Protein AF-U5VPT9-F1 (afdb_monomer_lite)

Radius of gyration: 15.49 Å; chains: 1; bounding box: 32×21×40 Å

Sequence (88 aa):
MRLAMKVGSEYRIEAITGRHWTAFAVANGLDPKRTIARVDELAGRLPEAFREVGGSAAVAGIGSDLPERLADRVLQHTKRCREALANA

Secondary structure (DSSP, 8-state):
-EEEEEETTEEEGGG--HHHHHHHHHHTT--HHHHHHHHHHHHHHHHHHHHHHHTSHHHHTT--SHHHHHHHHHHHHHHHHHHHHH--

Structure (mmCIF, N/CA/C/O backbone):
data_AF-U5VPT9-F1
#
_entry.id   AF-U5VPT9-F1
#
loop_
_atom_site.group_PDB
_atom_site.id
_atom_site.type_symbol
_atom_site.label_atom_id
_atom_site.label_alt_id
_atom_site.label_comp_id
_atom_site.label_asym_id
_atom_site.label_entity_id
_atom_site.label_seq_id
_atom_site.pdbx_PDB_ins_code
_atom_site.Cartn_x
_atom_site.Cartn_y
_atom_site.Cartn_z
_atom_site.occupancy
_atom_site.B_iso_or_equiv
_atom_site.auth_seq_id
_atom_site.auth_comp_id
_atom_site.auth_asym_id
_atom_site.auth_atom_id
_atom_site.pdbx_PDB_model_num
ATOM 1 N N . MET A 1 1 ? -11.198 6.962 -7.405 1.00 81.94 1 MET A N 1
ATOM 2 C CA . MET A 1 1 ? -11.348 5.609 -8.021 1.00 81.94 1 MET A CA 1
ATOM 3 C C . MET A 1 1 ? -12.058 4.708 -7.018 1.00 81.94 1 MET A C 1
ATOM 5 O O . MET A 1 1 ? -11.892 4.936 -5.827 1.00 81.94 1 MET A O 1
ATOM 9 N N . ARG A 1 2 ? -12.839 3.705 -7.441 1.00 93.56 2 ARG A N 1
ATOM 10 C CA . ARG A 1 2 ? -13.545 2.809 -6.501 1.00 93.56 2 ARG A CA 1
ATOM 11 C C . ARG A 1 2 ? -13.041 1.375 -6.610 1.00 93.56 2 ARG A C 1
ATOM 13 O O . ARG A 1 2 ? -12.840 0.882 -7.714 1.00 93.56 2 ARG A O 1
ATOM 20 N N . LEU A 1 3 ? -12.856 0.729 -5.463 1.00 94.69 3 LEU A N 1
ATOM 21 C CA . LEU A 1 3 ? -12.562 -0.696 -5.371 1.00 94.69 3 LEU A CA 1
ATOM 22 C C . LEU A 1 3 ? -13.818 -1.525 -5.646 1.00 94.69 3 LEU A C 1
ATOM 24 O O . LEU A 1 3 ? -14.932 -1.098 -5.339 1.00 94.69 3 LEU A O 1
ATOM 28 N N . ALA A 1 4 ? -13.623 -2.737 -6.167 1.00 96.25 4 ALA A N 1
ATOM 29 C CA . ALA A 1 4 ? -14.695 -3.723 -6.295 1.00 96.25 4 ALA A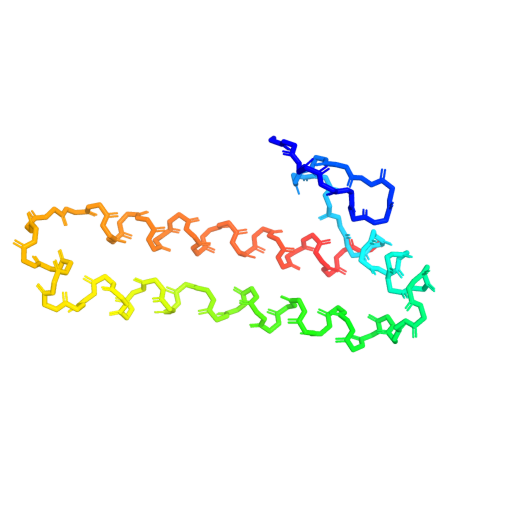 CA 1
ATOM 30 C C . ALA A 1 4 ? -15.197 -4.198 -4.918 1.00 96.25 4 ALA A C 1
ATOM 32 O O . ALA A 1 4 ? -16.392 -4.400 -4.721 1.00 96.25 4 ALA A O 1
ATOM 33 N N . MET A 1 5 ? -14.287 -4.318 -3.946 1.00 95.50 5 MET A N 1
ATOM 34 C CA . MET A 1 5 ? -14.591 -4.661 -2.557 1.00 95.50 5 MET A CA 1
ATOM 35 C C . MET A 1 5 ? -14.165 -3.528 -1.627 1.00 95.50 5 MET A C 1
ATOM 37 O O . MET A 1 5 ? -13.110 -2.925 -1.816 1.00 95.50 5 MET A O 1
ATOM 41 N N . LYS A 1 6 ? -14.982 -3.248 -0.610 1.00 95.06 6 LYS A N 1
ATOM 42 C CA . LYS A 1 6 ? -14.648 -2.247 0.407 1.00 95.06 6 LYS A CA 1
ATOM 43 C C . LYS A 1 6 ? -13.541 -2.736 1.339 1.00 95.06 6 LYS A C 1
ATOM 45 O O . LYS A 1 6 ? -13.452 -3.927 1.634 1.00 95.06 6 LYS A O 1
ATOM 50 N N . VAL A 1 7 ? -12.785 -1.791 1.886 1.00 95.94 7 VAL A N 1
ATOM 51 C CA . VAL A 1 7 ? -11.919 -2.003 3.051 1.00 95.94 7 VAL A CA 1
ATOM 52 C C . VAL A 1 7 ? -12.603 -1.336 4.239 1.00 95.94 7 VAL A C 1
ATOM 54 O O . VAL A 1 7 ? -12.848 -0.129 4.229 1.00 95.94 7 VAL A O 1
ATOM 57 N N . GLY A 1 8 ? -12.999 -2.125 5.239 1.00 94.69 8 GLY A N 1
ATOM 58 C CA . GLY A 1 8 ? -13.832 -1.646 6.343 1.00 94.69 8 GLY A CA 1
ATOM 59 C C . GLY A 1 8 ? -15.184 -1.125 5.836 1.00 94.69 8 GLY A C 1
ATOM 60 O O . GLY A 1 8 ? -16.044 -1.903 5.415 1.00 94.69 8 GLY A O 1
ATOM 61 N N . SER A 1 9 ? -15.374 0.195 5.866 1.00 94.00 9 SER A N 1
ATOM 62 C CA . SER A 1 9 ? -16.579 0.887 5.385 1.00 94.00 9 SER A CA 1
ATOM 63 C C . SER A 1 9 ? -16.387 1.671 4.078 1.00 94.00 9 SER A C 1
ATOM 65 O O . SER A 1 9 ? -17.360 2.233 3.582 1.00 94.00 9 SER A O 1
ATOM 67 N N . GLU A 1 10 ? -15.181 1.708 3.500 1.00 96.81 10 GLU A N 1
ATOM 68 C CA . GLU A 1 10 ? -14.848 2.614 2.391 1.00 96.81 10 GLU A CA 1
ATOM 69 C C . GLU A 1 10 ? -14.530 1.866 1.083 1.00 96.81 10 GLU A C 1
ATOM 71 O O . GLU A 1 10 ? -13.866 0.830 1.073 1.00 96.81 10 GLU A O 1
ATOM 76 N N . TYR A 1 11 ? -15.009 2.420 -0.035 1.00 97.19 11 TYR A N 1
ATOM 77 C CA . TYR A 1 11 ? -14.771 1.935 -1.401 1.00 97.19 11 TYR A CA 1
ATOM 78 C C . TYR A 1 11 ? -13.781 2.809 -2.177 1.00 97.19 11 TYR A C 1
ATOM 80 O O . TYR A 1 11 ? -13.167 2.342 -3.137 1.00 97.19 11 TYR A O 1
ATOM 88 N N . ARG A 1 12 ? -13.688 4.098 -1.848 1.00 95.00 12 ARG A N 1
ATOM 89 C CA . ARG A 1 12 ? -12.862 5.076 -2.557 1.00 95.00 12 ARG A CA 1
ATOM 90 C C . ARG A 1 12 ? -11.419 4.927 -2.117 1.00 95.00 12 ARG A C 1
ATOM 92 O O . ARG A 1 12 ? -11.108 5.175 -0.957 1.00 95.00 12 ARG A O 1
ATOM 99 N N . ILE A 1 13 ? -10.544 4.572 -3.051 1.00 90.50 13 ILE A N 1
ATOM 100 C CA . ILE A 1 13 ? -9.123 4.302 -2.776 1.00 90.50 13 ILE A CA 1
ATOM 101 C C . ILE A 1 13 ? -8.471 5.485 -2.056 1.00 90.50 13 ILE A C 1
ATOM 103 O O . ILE A 1 13 ? -7.774 5.311 -1.064 1.00 90.50 13 ILE A O 1
ATOM 107 N N . GLU A 1 14 ? -8.749 6.697 -2.526 1.00 91.25 14 GLU A N 1
ATOM 108 C CA . GLU A 1 14 ? -8.224 7.945 -1.979 1.00 91.25 14 GLU A CA 1
ATOM 109 C C . GLU A 1 14 ? -8.677 8.271 -0.546 1.00 91.25 14 GLU A C 1
ATOM 111 O O . GLU A 1 14 ? -8.044 9.099 0.101 1.00 91.25 14 GLU A O 1
ATOM 116 N N . ALA A 1 15 ? -9.744 7.638 -0.051 1.00 94.12 15 ALA A N 1
ATOM 117 C CA . ALA A 1 15 ? -10.291 7.876 1.285 1.00 94.12 15 ALA A CA 1
ATOM 118 C C . ALA A 1 15 ? -9.931 6.767 2.292 1.00 94.12 15 ALA A C 1
ATOM 120 O O . ALA A 1 15 ? -10.287 6.863 3.469 1.00 94.12 15 ALA A O 1
ATOM 121 N N . ILE A 1 16 ? -9.229 5.713 1.861 1.00 95.38 16 ILE A N 1
ATOM 122 C CA . ILE A 1 16 ? -8.829 4.612 2.740 1.00 95.38 16 ILE A CA 1
ATOM 123 C C . ILE A 1 16 ? -7.658 5.055 3.622 1.00 95.38 16 ILE A C 1
ATOM 125 O O . ILE A 1 16 ? -6.523 5.178 3.173 1.00 95.38 16 ILE A O 1
ATOM 129 N N . THR A 1 17 ? -7.954 5.251 4.902 1.00 96.00 17 THR A N 1
ATOM 130 C CA . THR A 1 17 ? -6.982 5.475 5.986 1.00 96.00 17 THR A CA 1
ATOM 131 C C . THR A 1 17 ? -6.803 4.254 6.901 1.00 96.00 17 THR A C 1
ATOM 133 O O . THR A 1 17 ? -7.527 3.257 6.774 1.00 96.00 17 THR A O 1
ATOM 136 N N . GLY A 1 18 ? -5.887 4.350 7.872 1.00 96.12 18 GLY A N 1
ATOM 137 C CA . GLY A 1 18 ? -5.596 3.293 8.850 1.00 96.12 18 GLY A CA 1
ATOM 138 C C . GLY A 1 18 ? -6.817 2.760 9.605 1.00 96.12 18 GLY A C 1
ATOM 139 O O . GLY A 1 18 ? -6.953 1.548 9.771 1.00 96.12 18 GLY A O 1
ATOM 140 N N . ARG A 1 19 ? -7.784 3.618 9.957 1.00 96.44 19 ARG A N 1
ATOM 141 C CA . ARG A 1 19 ? -9.018 3.193 10.646 1.00 96.44 19 ARG A CA 1
ATOM 142 C C . ARG A 1 19 ? -9.823 2.148 9.860 1.00 96.44 19 ARG A C 1
ATOM 144 O O . ARG A 1 19 ? -10.440 1.269 10.456 1.00 96.44 19 ARG A O 1
ATOM 151 N N . HIS A 1 20 ? -9.816 2.222 8.527 1.00 97.31 20 HIS A N 1
ATOM 152 C CA . HIS A 1 20 ? -10.560 1.287 7.682 1.00 97.31 20 HIS A CA 1
ATOM 153 C C . HIS A 1 20 ? -9.863 -0.073 7.625 1.00 97.31 20 HIS A C 1
ATOM 155 O O . HIS A 1 20 ? -10.541 -1.098 7.641 1.00 97.31 20 HIS A O 1
ATOM 161 N N . TRP A 1 21 ? -8.526 -0.086 7.628 1.00 97.06 21 TRP A N 1
ATOM 162 C CA . TRP A 1 21 ? -7.732 -1.310 7.749 1.00 97.06 21 TRP A CA 1
ATOM 163 C C . TRP A 1 21 ? -7.889 -1.961 9.124 1.00 97.06 21 TRP A C 1
ATOM 165 O O . TRP A 1 21 ? -8.050 -3.177 9.195 1.00 97.06 21 TRP A O 1
ATOM 175 N N . THR A 1 22 ? -7.948 -1.171 10.200 1.00 97.06 22 THR A N 1
ATOM 176 C CA . THR A 1 22 ? -8.290 -1.668 11.543 1.00 97.06 22 THR A CA 1
ATOM 177 C C . THR A 1 22 ? -9.677 -2.301 11.562 1.00 97.06 22 THR A C 1
ATOM 179 O O . THR A 1 22 ? -9.826 -3.440 11.998 1.00 97.06 22 THR A O 1
ATOM 182 N N . ALA A 1 23 ? -10.693 -1.597 11.054 1.00 97.06 23 ALA A N 1
ATOM 183 C CA . ALA A 1 23 ? -12.060 -2.112 11.001 1.00 97.06 23 ALA A CA 1
ATOM 184 C C . ALA A 1 23 ? -12.159 -3.388 10.149 1.00 97.06 23 ALA A C 1
ATOM 186 O O . ALA A 1 23 ? -12.835 -4.339 10.534 1.00 97.06 23 ALA A O 1
ATOM 187 N N . PHE A 1 24 ? -11.452 -3.429 9.016 1.00 97.31 24 PHE A N 1
ATOM 188 C CA . PHE A 1 24 ? -11.341 -4.620 8.181 1.00 97.31 24 PHE A CA 1
ATOM 189 C C . PHE A 1 24 ? -10.714 -5.791 8.944 1.00 97.31 24 PHE A C 1
ATOM 191 O O . PHE A 1 24 ? -11.263 -6.890 8.910 1.00 97.31 24 PHE A O 1
ATOM 198 N N . ALA A 1 25 ? -9.602 -5.567 9.649 1.00 97.81 25 ALA A N 1
ATOM 199 C CA . ALA A 1 25 ? -8.922 -6.613 10.403 1.00 97.81 25 ALA A CA 1
ATOM 200 C C . ALA A 1 25 ? -9.838 -7.213 11.478 1.00 97.81 25 ALA A C 1
ATOM 202 O O . ALA A 1 25 ? -10.040 -8.425 11.498 1.00 97.81 25 ALA A O 1
ATOM 203 N N . VAL A 1 26 ? -10.478 -6.363 12.289 1.00 98.00 26 VAL A N 1
ATOM 204 C CA . VAL A 1 26 ? -11.414 -6.794 13.341 1.00 98.00 26 VAL A CA 1
ATOM 205 C C . VAL A 1 26 ? -12.573 -7.603 12.759 1.00 98.00 26 VAL A C 1
ATOM 207 O O . VAL A 1 26 ? -12.866 -8.690 13.250 1.00 98.00 26 VAL A O 1
ATOM 210 N N . ALA A 1 27 ? -13.202 -7.117 11.685 1.00 97.75 27 ALA A N 1
ATOM 211 C CA . ALA A 1 27 ? -14.341 -7.794 11.062 1.00 97.75 27 ALA A CA 1
ATOM 212 C C . ALA A 1 27 ? -13.996 -9.180 10.487 1.00 97.75 27 ALA A C 1
ATOM 214 O O . ALA A 1 27 ? -14.889 -10.006 10.321 1.00 97.75 27 ALA A O 1
ATOM 215 N N . ASN A 1 28 ? -12.720 -9.435 10.190 1.00 97.38 28 ASN A N 1
ATOM 216 C CA . ASN A 1 28 ? -12.236 -10.701 9.640 1.00 97.38 28 ASN A CA 1
ATOM 217 C C . ASN A 1 28 ? -11.441 -11.535 10.663 1.00 97.38 28 ASN A C 1
ATOM 219 O O . ASN A 1 28 ? -10.791 -12.504 10.278 1.00 97.38 28 ASN A O 1
ATOM 223 N N . GLY A 1 29 ? -11.461 -11.172 11.953 1.00 97.94 29 GLY A N 1
ATOM 224 C CA . GLY A 1 29 ? -10.749 -11.908 13.006 1.00 97.94 29 GLY A CA 1
ATOM 225 C C . GLY A 1 29 ? -9.218 -11.850 12.897 1.00 97.94 29 GLY A C 1
ATOM 226 O O . GLY A 1 29 ? -8.532 -12.745 13.384 1.00 97.94 29 GLY A O 1
ATOM 227 N N . LEU A 1 30 ? -8.675 -10.822 12.241 1.00 98.25 30 LEU A N 1
ATOM 228 C CA . LEU A 1 30 ? -7.238 -10.593 12.087 1.00 98.25 30 LEU A CA 1
ATOM 229 C C . LEU A 1 30 ? -6.718 -9.636 13.164 1.00 98.25 30 LEU A C 1
ATOM 231 O O . LEU A 1 30 ? -7.436 -8.748 13.622 1.00 98.25 30 LEU A O 1
ATOM 235 N N . ASP A 1 31 ? -5.433 -9.753 13.506 1.00 98.12 31 ASP A N 1
ATOM 236 C CA . ASP A 1 31 ? -4.774 -8.775 14.376 1.00 98.12 31 ASP A CA 1
ATOM 237 C C . ASP A 1 31 ? -4.615 -7.420 13.648 1.00 98.12 31 ASP A C 1
ATOM 239 O O . ASP A 1 31 ? -3.970 -7.366 12.589 1.00 98.12 31 ASP A O 1
ATOM 243 N N . PRO A 1 32 ? -5.168 -6.309 14.178 1.00 96.81 32 PRO A N 1
ATOM 244 C CA . PRO A 1 32 ? -5.122 -5.019 13.493 1.00 96.81 32 PRO A CA 1
ATOM 245 C C . PRO A 1 32 ? -3.711 -4.462 13.314 1.00 96.81 32 PRO A C 1
ATOM 247 O O . PRO A 1 32 ? -3.390 -3.935 12.249 1.00 96.81 32 PRO A O 1
ATOM 250 N N . LYS A 1 33 ? -2.844 -4.607 14.325 1.00 96.06 33 LYS A N 1
ATOM 251 C CA . LYS A 1 33 ? -1.476 -4.068 14.283 1.00 96.06 33 LYS A CA 1
ATOM 252 C C . LYS A 1 33 ? -0.641 -4.788 13.231 1.00 96.06 33 LYS A C 1
ATOM 254 O O . LYS A 1 33 ? 0.010 -4.141 12.415 1.00 96.06 33 LYS A O 1
ATOM 259 N N . ARG A 1 34 ? -0.708 -6.119 13.199 1.00 97.75 34 ARG A N 1
ATOM 260 C CA . ARG A 1 34 ? -0.046 -6.964 12.203 1.00 97.75 34 ARG A CA 1
ATOM 261 C C . ARG A 1 34 ? -0.589 -6.707 10.804 1.00 97.75 34 ARG A C 1
ATOM 263 O O . ARG A 1 34 ? 0.192 -6.682 9.858 1.00 97.75 34 ARG A O 1
ATOM 270 N N . THR A 1 35 ? -1.897 -6.488 10.668 1.00 97.19 35 THR A N 1
ATOM 271 C CA . THR A 1 35 ? -2.514 -6.148 9.379 1.00 97.19 35 THR A CA 1
ATOM 272 C C . THR A 1 35 ? -1.975 -4.820 8.853 1.00 97.19 35 THR A C 1
ATOM 274 O O . THR A 1 35 ? -1.490 -4.771 7.726 1.00 97.19 35 THR A O 1
ATOM 277 N N . ILE A 1 36 ? -1.979 -3.765 9.673 1.00 96.56 36 ILE A N 1
ATOM 278 C CA . ILE A 1 36 ? -1.438 -2.454 9.286 1.00 96.56 36 ILE A CA 1
ATOM 279 C C . ILE A 1 36 ? 0.051 -2.553 8.946 1.00 96.56 36 ILE A C 1
ATOM 281 O O . ILE A 1 36 ? 0.460 -2.085 7.887 1.00 96.56 36 ILE A O 1
ATOM 285 N N . ALA A 1 37 ? 0.848 -3.210 9.793 1.00 96.69 37 ALA A N 1
ATOM 286 C CA . ALA A 1 37 ? 2.277 -3.391 9.548 1.00 96.69 37 ALA A CA 1
ATOM 287 C C . ALA A 1 37 ? 2.538 -4.111 8.217 1.00 96.69 37 ALA A C 1
ATOM 28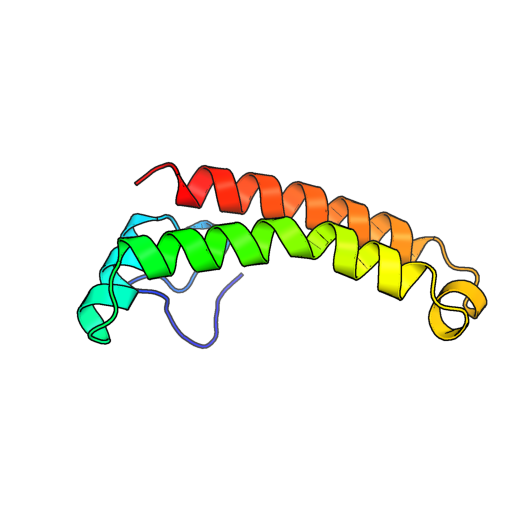9 O O . ALA A 1 37 ? 3.415 -3.716 7.453 1.00 96.69 37 ALA A O 1
ATOM 290 N N . ARG A 1 38 ? 1.734 -5.133 7.897 1.00 97.50 38 ARG A N 1
ATOM 291 C CA . ARG A 1 38 ? 1.848 -5.860 6.631 1.00 97.50 38 ARG A CA 1
ATOM 292 C C . ARG A 1 38 ? 1.476 -4.997 5.424 1.00 97.50 38 ARG A C 1
ATOM 294 O O . ARG A 1 38 ? 2.131 -5.100 4.390 1.00 97.50 38 ARG A O 1
ATOM 301 N N . VAL A 1 39 ? 0.438 -4.168 5.535 1.00 96.25 39 VAL A N 1
ATOM 302 C CA . VAL A 1 39 ? 0.055 -3.228 4.469 1.00 96.25 39 VAL A CA 1
ATOM 303 C C . VAL A 1 39 ? 1.161 -2.193 4.242 1.00 96.25 39 VAL A C 1
ATOM 305 O O . VAL A 1 39 ? 1.510 -1.941 3.089 1.00 96.25 39 VAL A O 1
ATOM 308 N N . ASP A 1 40 ? 1.756 -1.651 5.310 1.00 96.75 40 ASP A N 1
ATOM 309 C CA . ASP A 1 40 ? 2.883 -0.711 5.214 1.00 96.75 40 ASP A CA 1
ATOM 310 C C . ASP A 1 40 ? 4.109 -1.350 4.545 1.00 96.75 40 ASP A C 1
ATOM 312 O O . ASP A 1 40 ? 4.694 -0.774 3.627 1.00 96.75 40 ASP A O 1
ATOM 316 N N . GLU A 1 41 ? 4.453 -2.578 4.945 1.00 97.12 41 GLU A N 1
ATOM 317 C CA . GLU A 1 41 ? 5.560 -3.340 4.360 1.00 97.12 41 GLU A CA 1
ATOM 318 C C . GLU A 1 41 ? 5.360 -3.557 2.851 1.00 97.12 41 GLU A C 1
ATOM 320 O O . GLU A 1 41 ? 6.267 -3.313 2.053 1.00 97.12 41 GLU A O 1
ATOM 325 N N . LEU A 1 42 ? 4.160 -3.980 2.436 1.00 96.31 42 LEU A N 1
ATOM 326 C CA . LEU A 1 42 ? 3.833 -4.171 1.022 1.00 96.31 42 LEU A CA 1
ATOM 327 C C . LEU A 1 42 ? 3.910 -2.853 0.245 1.00 96.31 42 LEU A C 1
ATOM 329 O O . LEU A 1 42 ? 4.499 -2.817 -0.837 1.00 96.31 42 LEU A O 1
ATOM 333 N N . ALA A 1 43 ? 3.376 -1.766 0.806 1.00 95.62 43 ALA A N 1
ATOM 334 C CA . ALA A 1 43 ? 3.453 -0.444 0.193 1.00 95.62 43 ALA A CA 1
ATOM 335 C C . ALA A 1 43 ? 4.905 0.032 0.023 1.00 95.62 43 ALA A C 1
ATOM 337 O O . ALA A 1 43 ? 5.237 0.635 -0.998 1.00 95.62 43 ALA A O 1
ATOM 338 N N . GLY A 1 44 ? 5.781 -0.271 0.986 1.00 95.81 44 GLY A N 1
ATOM 339 C CA . GLY A 1 44 ? 7.207 0.051 0.925 1.00 95.81 44 GLY A CA 1
ATOM 340 C C . GLY A 1 44 ? 7.975 -0.716 -0.156 1.00 95.81 44 GLY A C 1
ATOM 341 O O . GLY A 1 44 ? 8.914 -0.173 -0.731 1.00 95.81 44 GLY A O 1
ATOM 342 N N . ARG A 1 45 ? 7.559 -1.947 -0.476 1.00 97.06 45 ARG A N 1
ATOM 343 C CA . ARG A 1 45 ? 8.214 -2.804 -1.483 1.00 97.06 45 ARG A CA 1
ATOM 344 C C . ARG A 1 45 ? 7.819 -2.485 -2.925 1.00 97.06 45 ARG A C 1
ATOM 346 O O . ARG A 1 45 ? 8.584 -2.778 -3.840 1.00 97.06 45 ARG A O 1
ATOM 353 N N . LEU A 1 46 ? 6.638 -1.902 -3.135 1.00 95.88 46 LEU A N 1
ATOM 354 C CA . LEU A 1 46 ? 6.085 -1.652 -4.470 1.00 95.88 46 LEU A CA 1
ATOM 355 C C . LEU A 1 46 ? 7.009 -0.838 -5.395 1.00 95.88 46 LEU A C 1
ATOM 357 O O . LEU A 1 46 ? 7.200 -1.277 -6.525 1.00 95.88 46 LEU A O 1
ATOM 361 N N . PRO A 1 47 ? 7.610 0.297 -4.982 1.00 95.69 47 PRO A N 1
ATOM 362 C CA . PRO A 1 47 ? 8.420 1.099 -5.899 1.00 95.69 47 PRO A CA 1
ATOM 363 C C . PRO A 1 47 ? 9.610 0.325 -6.465 1.00 95.69 47 PRO A C 1
ATOM 365 O O . PRO A 1 47 ? 9.884 0.410 -7.657 1.00 95.69 47 PRO A O 1
ATOM 368 N N . GLU A 1 48 ? 10.281 -0.463 -5.624 1.00 95.56 48 GLU A N 1
ATOM 369 C CA . GLU A 1 48 ? 11.445 -1.236 -6.052 1.00 95.56 48 GLU A CA 1
ATOM 370 C C . GLU A 1 48 ? 11.056 -2.413 -6.942 1.00 95.56 48 GLU A C 1
ATOM 372 O O . GLU A 1 48 ? 11.672 -2.613 -7.981 1.00 95.56 48 GLU A O 1
ATOM 377 N N . ALA A 1 49 ? 9.962 -3.108 -6.622 1.00 96.88 49 ALA A N 1
ATOM 378 C CA . ALA A 1 49 ? 9.440 -4.166 -7.482 1.00 96.88 49 ALA A CA 1
ATOM 379 C C . ALA A 1 49 ? 9.118 -3.656 -8.902 1.00 96.88 49 ALA A C 1
ATOM 381 O O . ALA A 1 49 ? 9.350 -4.356 -9.885 1.00 96.88 49 ALA A O 1
ATOM 382 N N . PHE A 1 50 ? 8.617 -2.422 -9.033 1.00 96.31 50 PHE A N 1
ATOM 383 C CA . PHE A 1 50 ? 8.381 -1.810 -10.345 1.00 96.31 50 PHE A CA 1
ATOM 384 C C . PHE A 1 50 ? 9.682 -1.477 -11.083 1.00 96.31 50 PHE A C 1
ATOM 386 O O . PHE A 1 50 ? 9.746 -1.685 -12.294 1.00 96.31 50 PHE A O 1
ATOM 393 N N . ARG A 1 51 ? 10.717 -0.990 -10.385 1.00 95.50 51 ARG A N 1
ATOM 394 C CA . ARG A 1 51 ? 12.033 -0.729 -10.996 1.00 95.50 51 ARG A CA 1
ATOM 395 C C . ARG A 1 51 ? 12.706 -2.011 -11.462 1.00 95.50 51 ARG A C 1
ATOM 397 O O . ARG A 1 51 ? 13.188 -2.057 -12.588 1.00 95.50 51 ARG A O 1
ATOM 404 N N . GLU A 1 52 ? 12.686 -3.045 -10.628 1.00 96.12 52 GLU A N 1
ATOM 405 C CA . GLU A 1 52 ? 13.256 -4.356 -10.938 1.00 96.12 52 GLU A CA 1
ATOM 406 C C . GLU A 1 52 ? 12.630 -4.936 -12.213 1.00 96.12 52 GLU A C 1
ATOM 408 O O . GLU A 1 52 ? 13.333 -5.282 -13.163 1.00 96.12 52 GLU A O 1
ATOM 413 N N . VAL A 1 53 ? 11.294 -4.958 -12.285 1.00 95.75 53 VAL A N 1
ATOM 414 C CA . VAL A 1 53 ? 10.579 -5.435 -13.477 1.00 95.75 53 VAL A CA 1
ATOM 415 C C . VAL A 1 53 ? 10.828 -4.520 -14.679 1.00 95.75 53 VAL A C 1
ATOM 417 O O . VAL A 1 53 ? 11.021 -5.016 -15.791 1.00 95.75 53 VAL A O 1
ATOM 420 N N . GLY A 1 54 ? 10.875 -3.202 -14.471 1.00 94.56 54 GLY A N 1
ATOM 421 C CA . GLY A 1 54 ? 11.171 -2.216 -15.511 1.00 94.56 54 GLY A CA 1
ATOM 422 C C . GLY A 1 54 ? 12.552 -2.388 -16.151 1.00 94.56 54 GLY A C 1
ATOM 423 O O . GLY A 1 54 ? 12.688 -2.201 -17.357 1.00 94.56 54 GLY A O 1
ATOM 424 N N . GLY A 1 55 ? 13.552 -2.796 -15.365 1.00 92.69 55 GLY A N 1
ATOM 425 C CA . GLY A 1 55 ? 14.916 -3.074 -15.826 1.00 92.69 55 GLY A CA 1
ATOM 426 C C . GLY A 1 55 ? 15.105 -4.450 -16.471 1.00 92.69 55 GLY A C 1
ATOM 427 O O . GLY A 1 55 ? 16.169 -4.724 -17.026 1.00 92.69 55 GLY A O 1
ATOM 428 N N . SER A 1 56 ? 14.099 -5.327 -16.419 1.00 95.69 56 SER A N 1
ATOM 429 C CA . SER A 1 56 ? 14.178 -6.638 -17.067 1.00 95.69 56 SER A CA 1
ATOM 430 C C . SER A 1 56 ? 14.320 -6.496 -18.585 1.00 95.69 56 SER A C 1
ATOM 432 O O . SER A 1 56 ? 13.709 -5.619 -19.194 1.00 95.69 56 SER A O 1
ATOM 434 N N . ALA A 1 57 ? 15.078 -7.390 -19.227 1.00 93.56 57 ALA A N 1
ATOM 435 C CA . ALA A 1 57 ? 15.327 -7.326 -20.673 1.00 93.56 57 ALA A CA 1
ATOM 436 C C . ALA A 1 57 ? 14.032 -7.310 -21.510 1.00 93.56 57 ALA A C 1
ATOM 438 O O . ALA A 1 57 ? 13.964 -6.631 -22.532 1.00 93.56 57 ALA A O 1
ATOM 439 N N . ALA A 1 58 ? 12.991 -8.012 -21.049 1.00 94.69 58 ALA A N 1
ATOM 440 C CA . ALA A 1 58 ? 11.687 -8.046 -21.704 1.00 94.69 58 ALA A CA 1
ATOM 441 C C . ALA A 1 58 ? 10.989 -6.675 -21.724 1.00 94.69 58 ALA A C 1
ATOM 443 O O . ALA A 1 58 ? 10.299 -6.356 -22.688 1.00 94.69 58 ALA A O 1
ATOM 444 N N . VAL A 1 59 ? 11.168 -5.866 -20.675 1.00 93.69 59 VAL A N 1
ATOM 445 C CA . VAL A 1 59 ? 10.542 -4.543 -20.548 1.00 93.69 59 VAL A CA 1
ATOM 446 C C . VAL A 1 59 ? 11.460 -3.448 -21.087 1.00 93.69 59 VAL A C 1
ATOM 448 O O . VAL A 1 59 ? 11.013 -2.608 -21.864 1.00 93.69 59 VAL A O 1
ATOM 451 N N . ALA A 1 60 ? 12.753 -3.490 -20.762 1.00 90.38 60 ALA A N 1
ATOM 452 C CA . ALA A 1 60 ? 13.749 -2.552 -21.274 1.00 90.38 60 ALA A CA 1
ATOM 453 C C . ALA A 1 60 ? 13.868 -2.615 -22.809 1.00 90.38 60 ALA A C 1
ATOM 455 O O . ALA A 1 60 ? 14.026 -1.583 -23.460 1.00 90.38 60 ALA A O 1
ATOM 456 N N . GLY A 1 61 ? 13.706 -3.805 -23.401 1.00 92.00 61 GLY A N 1
ATOM 457 C CA . GLY A 1 61 ? 13.704 -4.010 -24.852 1.00 92.00 61 GLY A CA 1
ATOM 458 C C . GLY A 1 61 ? 12.569 -3.301 -25.604 1.00 92.00 61 GLY A C 1
ATOM 459 O O . GLY A 1 61 ? 12.649 -3.171 -26.821 1.00 92.00 61 GLY A O 1
ATOM 460 N N . ILE 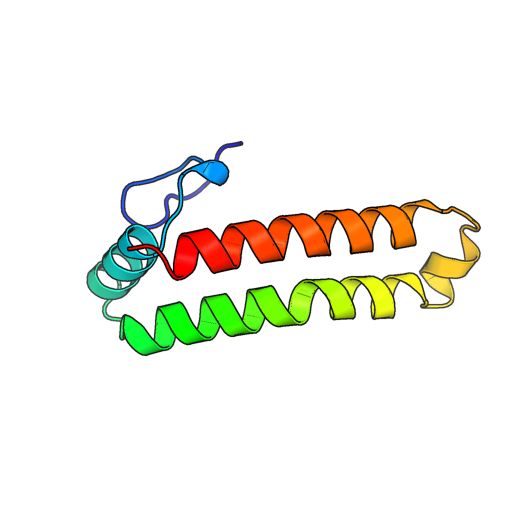A 1 62 ? 11.541 -2.800 -24.903 1.00 94.12 62 ILE A N 1
ATOM 461 C CA . ILE A 1 62 ? 10.472 -1.972 -25.490 1.00 94.12 62 ILE A CA 1
ATOM 462 C C . ILE A 1 62 ? 11.008 -0.580 -25.879 1.00 94.12 62 ILE A C 1
ATOM 464 O O . ILE A 1 62 ? 10.446 0.064 -26.762 1.00 94.12 62 ILE A O 1
ATOM 468 N N . GLY A 1 63 ? 12.088 -0.104 -25.242 1.00 91.81 63 GLY A N 1
ATOM 469 C CA . GLY A 1 63 ? 12.704 1.193 -25.551 1.00 91.81 63 GLY A CA 1
ATOM 470 C C . GLY A 1 63 ? 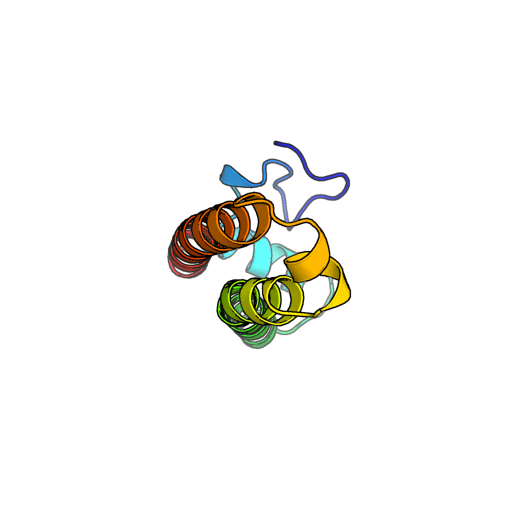11.845 2.411 -25.181 1.00 91.81 63 GLY A C 1
ATOM 471 O O . GLY A 1 63 ? 12.018 3.482 -25.755 1.00 91.81 63 GLY A O 1
ATOM 472 N N . SER A 1 64 ? 10.899 2.252 -24.250 1.00 94.88 64 SER A N 1
ATOM 473 C CA . SER A 1 64 ? 10.004 3.313 -23.770 1.00 94.88 64 SER A CA 1
ATOM 474 C C . SER A 1 64 ? 10.430 3.832 -22.393 1.00 94.88 64 SER A C 1
ATOM 476 O O . SER A 1 64 ? 10.904 3.065 -21.560 1.00 94.88 64 SER A O 1
ATOM 478 N N . ASP A 1 65 ? 10.174 5.116 -22.125 1.00 94.12 65 ASP A N 1
ATOM 479 C CA . ASP A 1 65 ? 10.319 5.770 -20.813 1.00 94.12 65 ASP A CA 1
ATOM 480 C C . ASP A 1 65 ? 9.186 5.424 -19.820 1.00 94.12 65 ASP A C 1
ATOM 482 O O . ASP A 1 65 ? 9.213 5.808 -18.646 1.00 94.12 65 ASP A O 1
ATOM 486 N N . LEU A 1 66 ? 8.155 4.706 -20.278 1.00 94.25 66 LEU A N 1
ATOM 487 C CA . LEU A 1 66 ? 6.967 4.388 -19.492 1.00 94.25 66 LEU A CA 1
ATOM 488 C C . LEU A 1 66 ? 7.270 3.627 -18.186 1.00 94.25 66 LEU A C 1
ATOM 490 O O . LEU A 1 66 ? 6.654 3.981 -17.177 1.00 94.25 66 LEU A O 1
ATOM 494 N N . PRO A 1 67 ? 8.174 2.624 -18.143 1.00 94.75 67 PRO A N 1
ATOM 495 C CA . PRO A 1 67 ? 8.470 1.894 -16.911 1.00 94.75 67 PRO A CA 1
ATOM 496 C C . PRO A 1 67 ? 9.028 2.793 -15.801 1.00 94.75 67 PRO A C 1
ATOM 498 O O . PRO A 1 67 ? 8.581 2.698 -14.659 1.00 94.75 67 PRO A O 1
ATOM 501 N N . GLU A 1 68 ? 9.935 3.713 -16.140 1.00 94.19 68 GLU A N 1
ATOM 502 C CA . GLU A 1 68 ? 10.518 4.667 -15.189 1.00 94.19 68 GLU A CA 1
ATOM 503 C C . GLU A 1 68 ? 9.449 5.632 -14.661 1.00 94.19 68 GLU A C 1
ATOM 505 O O . GLU A 1 68 ? 9.231 5.742 -13.452 1.00 94.19 68 GLU A O 1
ATOM 510 N N . ARG A 1 69 ? 8.667 6.232 -15.567 1.00 96.12 69 ARG A N 1
ATOM 511 C CA . ARG A 1 69 ? 7.555 7.123 -15.197 1.00 96.12 69 ARG A CA 1
ATOM 512 C C . ARG A 1 69 ? 6.501 6.426 -14.339 1.00 96.12 69 ARG A C 1
ATOM 514 O O . ARG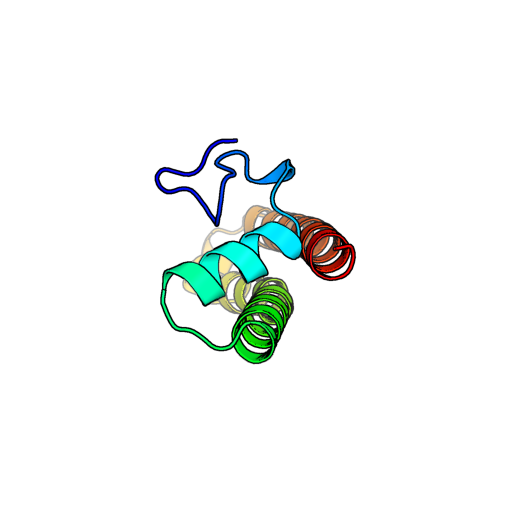 A 1 69 ? 5.870 7.062 -13.488 1.00 96.12 69 ARG A O 1
ATOM 521 N N . LEU A 1 70 ? 6.261 5.138 -14.575 1.00 95.56 70 LEU A N 1
ATOM 522 C CA . LEU A 1 70 ? 5.334 4.341 -13.782 1.00 95.56 70 LEU A CA 1
ATOM 523 C C . LEU A 1 70 ? 5.899 4.063 -12.387 1.00 95.56 70 LEU A C 1
ATOM 525 O O . LEU A 1 70 ? 5.173 4.251 -11.411 1.00 95.56 70 LEU A O 1
ATOM 529 N N . ALA A 1 71 ? 7.176 3.690 -12.279 1.00 96.12 71 ALA A N 1
ATOM 530 C CA . ALA A 1 71 ? 7.846 3.490 -10.996 1.00 96.12 71 ALA A CA 1
ATOM 531 C C . ALA A 1 71 ? 7.817 4.765 -10.133 1.00 96.12 71 ALA A C 1
ATOM 533 O O . ALA A 1 71 ? 7.487 4.700 -8.946 1.00 96.12 71 ALA A O 1
ATOM 534 N N . ASP A 1 72 ? 8.044 5.935 -10.732 1.00 96.62 72 ASP A N 1
ATOM 535 C CA . ASP A 1 72 ? 7.955 7.224 -10.038 1.00 96.62 72 ASP A CA 1
ATOM 536 C C . ASP A 1 72 ? 6.538 7.539 -9.556 1.00 96.62 72 ASP A C 1
ATOM 538 O O . ASP A 1 72 ? 6.331 7.959 -8.413 1.00 96.62 72 ASP A O 1
ATOM 542 N N . ARG A 1 73 ? 5.526 7.301 -10.397 1.00 96.94 73 ARG A N 1
ATOM 543 C CA . ARG A 1 73 ? 4.121 7.481 -10.000 1.00 96.94 73 ARG A CA 1
ATOM 544 C C . ARG A 1 73 ? 3.731 6.543 -8.864 1.00 96.94 73 ARG A C 1
ATOM 546 O O . ARG A 1 73 ? 3.042 6.975 -7.938 1.00 96.94 73 ARG A O 1
ATOM 553 N N . VAL A 1 74 ? 4.185 5.292 -8.911 1.00 96.62 74 VAL A N 1
ATO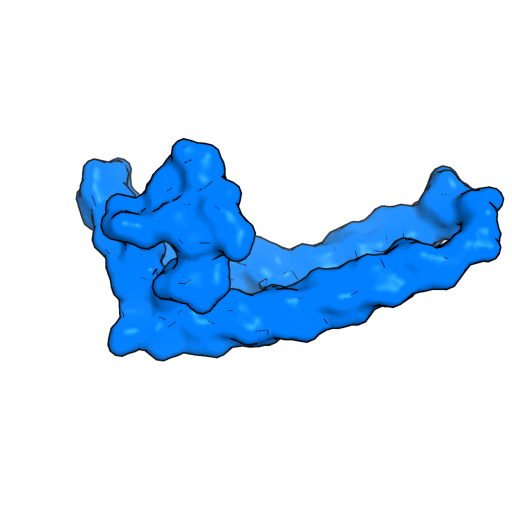M 554 C CA . VAL A 1 74 ? 3.981 4.318 -7.833 1.00 96.62 74 VAL A CA 1
ATOM 555 C C . VAL A 1 74 ? 4.653 4.803 -6.553 1.00 96.62 74 VAL A C 1
ATOM 557 O O . VAL A 1 74 ? 3.996 4.810 -5.518 1.00 96.62 74 VAL A O 1
ATOM 560 N N . LEU A 1 75 ? 5.892 5.301 -6.610 1.00 97.38 75 LEU A N 1
ATOM 561 C CA . LEU A 1 75 ? 6.586 5.866 -5.449 1.00 97.38 75 LEU A CA 1
ATOM 562 C C . LEU A 1 75 ? 5.808 7.017 -4.798 1.00 97.38 75 LEU A C 1
ATOM 564 O O . LEU A 1 75 ? 5.659 7.055 -3.577 1.00 97.38 75 LEU A O 1
ATOM 568 N N . GLN A 1 76 ? 5.306 7.968 -5.587 1.00 96.81 76 GLN A N 1
ATOM 569 C CA . GLN A 1 76 ? 4.527 9.081 -5.035 1.00 96.81 76 GLN A CA 1
ATOM 570 C C . GLN A 1 76 ? 3.189 8.609 -4.458 1.00 96.81 76 GLN A C 1
ATOM 572 O O . GLN A 1 76 ? 2.725 9.117 -3.435 1.00 96.81 76 GLN A O 1
ATOM 577 N N . HIS A 1 77 ? 2.561 7.617 -5.092 1.00 94.94 77 HIS A N 1
ATOM 578 C CA . HIS A 1 77 ? 1.311 7.061 -4.598 1.00 94.94 77 HIS A CA 1
ATOM 579 C C . HIS A 1 77 ? 1.498 6.294 -3.286 1.00 94.94 77 HIS A C 1
ATOM 581 O O . HIS A 1 77 ? 0.725 6.505 -2.353 1.00 94.94 77 HIS A O 1
ATOM 587 N N . THR A 1 78 ? 2.539 5.466 -3.175 1.00 95.75 78 THR A N 1
ATOM 588 C CA . THR A 1 78 ? 2.807 4.688 -1.960 1.00 95.75 78 THR A CA 1
ATOM 589 C C . THR A 1 78 ? 3.132 5.591 -0.779 1.00 95.75 78 THR A C 1
ATOM 591 O O . THR A 1 78 ? 2.612 5.337 0.301 1.00 95.75 78 THR A O 1
ATOM 594 N N . LYS A 1 79 ? 3.881 6.689 -0.966 1.00 95.81 79 LYS A N 1
ATOM 595 C CA . LYS A 1 79 ? 4.105 7.700 0.089 1.00 95.81 79 LYS A CA 1
ATOM 596 C C . LYS A 1 79 ? 2.790 8.212 0.679 1.00 95.81 79 LYS A C 1
ATOM 598 O O . LYS A 1 79 ? 2.567 8.079 1.878 1.00 95.81 79 LYS A O 1
ATOM 603 N N . ARG A 1 80 ? 1.877 8.677 -0.178 1.00 94.31 80 ARG A N 1
ATOM 604 C CA . ARG A 1 80 ? 0.545 9.146 0.241 1.00 94.31 80 ARG A CA 1
ATOM 605 C C . ARG A 1 80 ? -0.262 8.065 0.958 1.00 94.31 80 ARG A C 1
ATOM 607 O O . ARG A 1 80 ? -0.936 8.347 1.943 1.00 94.31 80 ARG A O 1
ATOM 614 N N . CYS A 1 81 ? -0.222 6.827 0.463 1.00 94.44 81 CYS A N 1
ATOM 615 C CA . CYS A 1 81 ? -0.920 5.713 1.102 1.00 94.44 81 CYS A CA 1
ATOM 616 C C . CYS A 1 81 ? -0.355 5.407 2.493 1.00 94.44 81 CYS A C 1
ATOM 618 O O . CYS A 1 81 ? -1.129 5.155 3.410 1.00 94.44 81 CYS A O 1
ATOM 620 N N . ARG A 1 82 ? 0.970 5.458 2.667 1.00 95.25 82 ARG A N 1
ATOM 621 C CA . ARG A 1 82 ? 1.630 5.224 3.960 1.00 95.25 82 ARG A CA 1
ATOM 622 C C . ARG A 1 82 ? 1.335 6.342 4.962 1.00 95.25 82 ARG A C 1
ATOM 624 O O . ARG A 1 82 ? 1.056 6.058 6.121 1.00 95.25 82 ARG A O 1
ATOM 631 N N . GLU A 1 83 ? 1.285 7.594 4.512 1.00 95.19 83 GLU A N 1
ATOM 632 C CA . GLU A 1 83 ? 0.829 8.728 5.332 1.00 95.19 83 GLU A CA 1
ATOM 633 C C . GLU A 1 83 ? -0.630 8.552 5.787 1.00 95.19 83 GLU A C 1
ATOM 635 O O . GLU A 1 83 ? -0.941 8.703 6.967 1.00 95.19 83 GLU A O 1
ATOM 640 N N . ALA A 1 84 ? -1.532 8.172 4.877 1.00 94.06 84 ALA A N 1
ATOM 641 C CA . ALA A 1 84 ? -2.933 7.897 5.208 1.00 94.06 84 ALA A CA 1
ATOM 642 C C . ALA A 1 84 ? -3.108 6.667 6.119 1.00 94.06 84 ALA A C 1
ATOM 644 O O . ALA A 1 84 ? -4.082 6.575 6.866 1.00 94.06 84 ALA A O 1
ATOM 645 N N . LEU A 1 85 ? -2.183 5.709 6.055 1.00 93.56 85 LEU A N 1
ATOM 646 C CA . LEU A 1 85 ? -2.164 4.534 6.920 1.00 93.56 85 LEU A CA 1
ATOM 647 C C . LEU A 1 85 ? -1.730 4.887 8.351 1.00 93.56 85 LEU A C 1
ATOM 649 O O . LEU A 1 85 ? -2.299 4.347 9.297 1.00 93.56 85 LEU A O 1
ATOM 653 N N . ALA A 1 86 ? -0.762 5.797 8.499 1.00 87.94 86 ALA A N 1
ATOM 654 C CA . ALA A 1 86 ? -0.260 6.268 9.790 1.00 87.94 86 ALA A CA 1
ATOM 655 C C . ALA A 1 86 ? -1.237 7.217 10.511 1.00 87.94 86 ALA A C 1
ATOM 657 O O . ALA A 1 86 ? -1.291 7.226 11.739 1.00 87.94 86 ALA A O 1
ATOM 658 N N . ASN A 1 87 ? -2.024 7.985 9.755 1.00 71.12 87 ASN A N 1
ATOM 659 C CA . ASN A 1 87 ? -3.032 8.898 10.289 1.00 71.12 87 ASN A CA 1
ATOM 660 C C . ASN A 1 87 ? -4.380 8.165 10.445 1.00 71.12 87 ASN A C 1
ATOM 662 O O . ASN A 1 87 ? -5.116 7.979 9.471 1.00 71.12 87 ASN A O 1
ATOM 666 N N . ALA A 1 88 ? -4.678 7.707 11.666 1.00 57.44 88 ALA A N 1
ATOM 667 C CA . ALA A 1 88 ? -5.927 7.029 12.032 1.00 57.44 88 ALA A CA 1
ATOM 668 C C . ALA A 1 88 ? -6.938 7.986 12.674 1.00 57.44 88 ALA A C 1
ATOM 670 O O . ALA A 1 88 ? -6.546 8.700 13.621 1.00 57.44 88 ALA A O 1
#

Foldseek 3Di:
DFAPDFQQPDGDPLQDAQVSLQNNCVVVVHDSVVSLVVLLVVLVCVLVVLVVVCPDCVNVVVVDPVSVVVSVVSVVVSVSRNVRHVVD

Organism: NCBI:txid1246995

pLDDT: mean 94.66, std 5.29, range [57.44, 98.25]